Protein AF-A0A7Y2WVM3-F1 (afdb_monomer_lite)

Foldseek 3Di:
DDLVVLLVQLLVCVVVVVVVSVVVSLVVCVVPDDVVVSVVSVVVSVVVVVVVVPDPPVPDDD

Sequence (62 aa):
MSTSELIAALSIAMVCNDMPSVSRTLNALDTRMAPEKIGALLVRLDEMRGRRGSGPRGVQAA

Radius of gyration: 13.93 Å; chains: 1; bounding box: 23×20×49 Å

pLDDT: mean 73.26, std 14.9, range [36.69, 87.19]

Secondary structure (DSSP, 8-state):
--HHHHHHHHHHHHHTT-HHHHHHHHHHHHTTS-HHHHHHHHHHHHHHHHHHHTSS--S---

Structure (mmCIF, N/CA/C/O backbone):
data_AF-A0A7Y2WVM3-F1
#
_entry.id   AF-A0A7Y2WVM3-F1
#
loop_
_atom_site.group_PDB
_atom_site.id
_atom_site.type_symbol
_atom_site.label_atom_id
_atom_site.label_alt_id
_atom_site.label_comp_id
_atom_site.label_asym_id
_atom_site.label_entity_id
_atom_site.label_seq_id
_atom_site.pdbx_PDB_ins_code
_atom_site.Cartn_x
_atom_site.Cartn_y
_atom_site.Cartn_z
_atom_site.occupancy
_atom_site.B_iso_or_equiv
_atom_site.auth_seq_id
_atom_site.auth_comp_id
_atom_site.auth_asym_id
_atom_site.auth_atom_id
_atom_site.pdbx_PDB_model_num
ATOM 1 N N . MET A 1 1 ? 8.114 2.813 15.615 1.00 63.84 1 MET A N 1
AT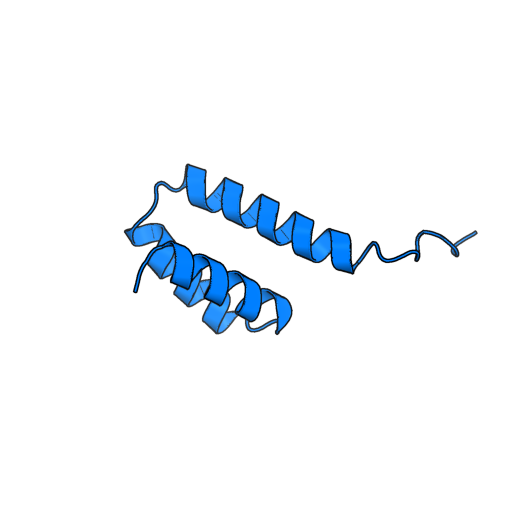OM 2 C CA . MET A 1 1 ? 7.943 2.878 14.155 1.00 63.84 1 MET A CA 1
ATOM 3 C C . MET A 1 1 ? 6.712 3.711 13.839 1.00 63.84 1 MET A C 1
ATOM 5 O O . MET A 1 1 ? 5.620 3.326 14.250 1.00 63.84 1 MET A O 1
ATOM 9 N N . SER A 1 2 ? 6.884 4.862 13.206 1.00 81.50 2 SER A N 1
ATOM 10 C CA . SER A 1 2 ? 5.823 5.798 12.816 1.00 81.50 2 SER A CA 1
ATOM 11 C C . SER A 1 2 ? 5.297 5.475 11.416 1.00 81.50 2 SER A C 1
ATOM 13 O O . SER A 1 2 ? 5.969 4.815 10.625 1.00 81.50 2 SER A O 1
ATOM 15 N N . THR A 1 3 ? 4.094 5.937 11.074 1.00 80.06 3 THR A N 1
ATOM 16 C CA . THR A 1 3 ? 3.479 5.695 9.755 1.00 80.06 3 THR A CA 1
ATOM 17 C C . THR A 1 3 ? 4.345 6.224 8.609 1.00 80.06 3 THR A C 1
ATOM 19 O O . THR A 1 3 ? 4.454 5.592 7.566 1.00 80.06 3 THR A O 1
ATOM 22 N N . SER A 1 4 ? 5.039 7.339 8.832 1.00 79.75 4 SER A N 1
ATOM 23 C CA . SER A 1 4 ? 6.036 7.914 7.924 1.00 79.75 4 SER A CA 1
ATOM 24 C C . SER A 1 4 ? 7.234 6.990 7.664 1.00 79.75 4 SER A C 1
ATOM 26 O O . SER A 1 4 ? 7.685 6.895 6.525 1.00 79.75 4 SER A O 1
ATOM 28 N N . GLU A 1 5 ? 7.718 6.263 8.674 1.00 84.62 5 GLU A N 1
ATOM 29 C CA . GLU A 1 5 ? 8.808 5.288 8.505 1.00 84.62 5 GLU A CA 1
ATOM 30 C C . GLU A 1 5 ? 8.351 4.070 7.693 1.00 84.62 5 GLU A C 1
ATOM 32 O O . GLU A 1 5 ? 9.094 3.587 6.841 1.00 84.62 5 GLU A O 1
ATOM 37 N N . LEU A 1 6 ? 7.110 3.607 7.896 1.00 84.25 6 LEU A N 1
ATOM 38 C CA . LEU A 1 6 ? 6.522 2.530 7.090 1.00 84.25 6 LEU A CA 1
ATOM 39 C C . LEU A 1 6 ? 6.378 2.942 5.617 1.00 84.25 6 LEU A C 1
ATOM 41 O O . LEU A 1 6 ? 6.714 2.166 4.731 1.00 84.25 6 LEU A O 1
ATOM 45 N N . ILE A 1 7 ? 5.944 4.172 5.333 1.00 83.00 7 ILE A N 1
ATOM 46 C CA . ILE A 1 7 ? 5.828 4.681 3.954 1.00 83.00 7 ILE A CA 1
ATOM 47 C C . ILE A 1 7 ? 7.203 4.748 3.266 1.00 83.00 7 ILE A C 1
ATOM 49 O O . ILE A 1 7 ? 7.334 4.388 2.091 1.00 83.00 7 ILE A O 1
ATOM 53 N N . ALA A 1 8 ? 8.238 5.177 3.993 1.00 84.19 8 ALA A N 1
ATOM 54 C CA . ALA A 1 8 ? 9.605 5.196 3.483 1.00 84.19 8 ALA A CA 1
ATOM 55 C C . ALA A 1 8 ? 10.125 3.774 3.205 1.00 84.19 8 ALA A C 1
ATOM 57 O O . ALA A 1 8 ? 10.649 3.516 2.121 1.00 84.19 8 ALA A O 1
ATOM 58 N N . ALA A 1 9 ? 9.909 2.837 4.133 1.00 86.12 9 ALA A N 1
ATOM 59 C CA . ALA A 1 9 ? 10.274 1.432 3.960 1.00 86.12 9 ALA A CA 1
ATOM 60 C C . ALA A 1 9 ? 9.549 0.789 2.765 1.00 86.12 9 ALA A C 1
ATOM 62 O O . ALA A 1 9 ? 10.176 0.090 1.972 1.00 86.12 9 ALA A O 1
ATOM 63 N N . LEU A 1 10 ? 8.259 1.087 2.581 1.00 85.00 10 LEU A N 1
ATOM 64 C CA . LEU A 1 10 ? 7.460 0.606 1.453 1.00 85.00 10 LEU A CA 1
ATOM 65 C C . LEU A 1 10 ? 7.997 1.132 0.116 1.00 85.00 10 LEU A C 1
ATOM 67 O O . LEU A 1 10 ? 8.143 0.369 -0.836 1.00 85.00 10 LEU A O 1
ATOM 71 N N . SER A 1 11 ? 8.349 2.421 0.060 1.00 82.81 11 SER A N 1
ATOM 72 C CA . SER A 1 11 ? 8.953 3.043 -1.125 1.00 82.81 11 SER A CA 1
ATOM 73 C C . SER A 1 11 ? 10.270 2.367 -1.508 1.00 82.81 11 SER A C 1
ATOM 75 O O . SER A 1 11 ? 10.483 2.053 -2.677 1.00 82.81 11 SER A O 1
ATOM 77 N N . ILE A 1 12 ? 11.137 2.098 -0.527 1.00 86.25 12 ILE A N 1
ATOM 78 C CA . ILE A 1 12 ? 12.415 1.407 -0.743 1.00 86.25 12 ILE A CA 1
ATOM 79 C C . ILE A 1 12 ? 12.173 -0.032 -1.212 1.00 86.25 12 ILE A C 1
ATOM 81 O O . ILE A 1 12 ? 12.740 -0.443 -2.222 1.00 86.25 12 ILE A O 1
ATOM 85 N N . ALA A 1 13 ? 11.296 -0.775 -0.532 1.00 85.94 13 ALA A N 1
ATOM 86 C CA . ALA A 1 13 ? 10.988 -2.163 -0.864 1.00 85.94 13 ALA A CA 1
ATOM 87 C C . ALA A 1 13 ? 10.453 -2.305 -2.298 1.00 85.94 13 ALA A C 1
ATOM 89 O O . ALA A 1 13 ? 10.903 -3.173 -3.041 1.00 85.94 13 ALA A O 1
ATOM 90 N N . MET A 1 14 ? 9.563 -1.411 -2.736 1.00 81.56 14 MET A N 1
ATOM 91 C CA . MET A 1 14 ? 9.083 -1.410 -4.120 1.00 81.56 14 MET A CA 1
ATOM 92 C C . MET A 1 14 ? 10.174 -1.052 -5.137 1.00 81.56 14 MET A C 1
ATOM 94 O O . MET A 1 14 ? 10.209 -1.640 -6.216 1.00 81.56 14 MET A O 1
ATOM 98 N N . VAL A 1 15 ? 11.057 -0.095 -4.825 1.00 82.25 15 VAL A N 1
ATOM 99 C CA . VAL A 1 15 ? 12.182 0.277 -5.705 1.00 82.25 15 VAL A CA 1
ATOM 100 C C . VAL A 1 15 ? 13.163 -0.885 -5.858 1.00 82.25 15 VAL A C 1
ATOM 102 O O . VAL A 1 15 ? 13.641 -1.139 -6.960 1.00 82.25 15 VAL A O 1
ATOM 105 N N . CYS A 1 16 ? 13.426 -1.616 -4.776 1.00 82.56 16 CYS A N 1
ATOM 106 C CA . CYS A 1 16 ? 14.264 -2.813 -4.771 1.00 82.56 16 CYS A CA 1
ATOM 107 C C . CYS A 1 16 ? 13.551 -4.064 -5.313 1.00 82.56 16 CYS A C 1
ATOM 109 O O . CYS A 1 16 ? 14.163 -5.126 -5.368 1.00 82.56 16 CYS A O 1
ATOM 111 N N . ASN A 1 17 ? 12.280 -3.950 -5.715 1.00 80.75 17 ASN A N 1
ATOM 112 C CA . ASN A 1 17 ? 11.430 -5.062 -6.141 1.00 80.75 17 ASN A CA 1
ATOM 113 C C . ASN A 1 17 ? 11.288 -6.180 -5.079 1.00 80.75 17 ASN A C 1
ATOM 115 O O . ASN A 1 17 ? 11.024 -7.336 -5.412 1.00 80.75 17 ASN A O 1
ATOM 119 N N . ASP A 1 18 ? 11.432 -5.836 -3.796 1.00 85.94 18 ASP A N 1
ATOM 120 C CA . ASP A 1 18 ? 11.328 -6.754 -2.661 1.00 85.94 18 ASP A CA 1
ATOM 121 C C . ASP A 1 18 ? 9.866 -6.904 -2.213 1.00 85.94 18 ASP A C 1
ATOM 123 O O . ASP A 1 18 ? 9.394 -6.317 -1.234 1.00 85.94 18 ASP A O 1
ATOM 127 N N . MET A 1 19 ? 9.118 -7.699 -2.977 1.00 80.31 19 MET A N 1
ATOM 128 C CA . MET A 1 19 ? 7.695 -7.970 -2.736 1.00 80.31 19 MET A CA 1
ATOM 129 C C . MET A 1 19 ? 7.363 -8.513 -1.327 1.00 80.31 19 MET A C 1
ATOM 131 O O . MET A 1 19 ? 6.319 -8.128 -0.788 1.00 80.31 19 MET A O 1
ATOM 135 N N . PRO A 1 20 ? 8.209 -9.340 -0.671 1.00 87.19 20 PRO A N 1
ATOM 136 C CA . PRO A 1 20 ? 7.969 -9.767 0.709 1.00 87.19 20 PRO A CA 1
ATOM 137 C C . PRO A 1 20 ? 7.947 -8.597 1.700 1.00 87.19 20 PRO A C 1
ATOM 139 O O . PRO A 1 20 ? 7.056 -8.525 2.554 1.00 87.19 20 PRO A O 1
ATOM 142 N N . SER A 1 21 ? 8.887 -7.653 1.581 1.00 84.44 21 SER A N 1
ATOM 143 C CA . SER A 1 21 ? 8.920 -6.461 2.436 1.00 84.44 21 SER A CA 1
ATOM 144 C C . SER A 1 21 ? 7.778 -5.500 2.122 1.00 84.44 21 SER A C 1
ATOM 146 O O . SER A 1 21 ? 7.197 -4.930 3.048 1.00 84.44 21 SER A O 1
ATOM 148 N N . VAL A 1 22 ? 7.395 -5.366 0.847 1.00 84.69 22 VAL A N 1
ATOM 149 C CA . VAL A 1 22 ? 6.203 -4.604 0.432 1.00 84.69 22 VAL A CA 1
ATOM 150 C C . VAL A 1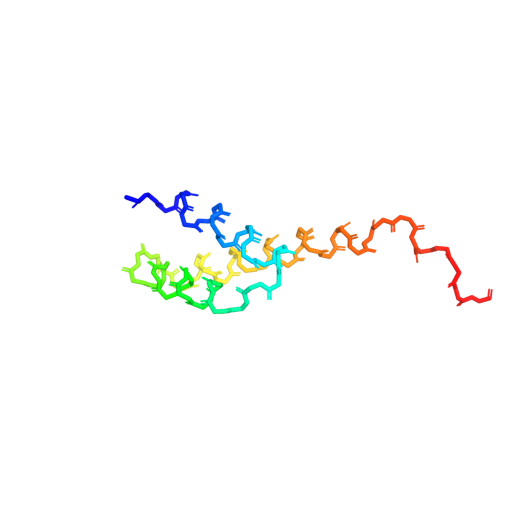 22 ? 4.954 -5.144 1.130 1.00 84.69 22 VAL A C 1
ATOM 152 O O . VAL A 1 22 ? 4.245 -4.386 1.789 1.00 84.69 22 VAL A O 1
ATOM 155 N N . SER A 1 23 ? 4.720 -6.458 1.068 1.00 83.50 23 SER A N 1
ATOM 156 C CA . SER A 1 23 ? 3.549 -7.099 1.678 1.00 83.50 23 SER A CA 1
ATOM 157 C C . SER A 1 23 ? 3.520 -6.946 3.206 1.00 83.50 23 SER A C 1
ATOM 159 O O . SER A 1 23 ? 2.495 -6.553 3.765 1.00 83.50 23 SER A O 1
ATOM 161 N N . ARG A 1 24 ? 4.653 -7.146 3.897 1.00 86.38 24 ARG A N 1
ATOM 162 C CA . ARG A 1 24 ? 4.744 -6.915 5.354 1.00 86.38 24 ARG A CA 1
ATOM 163 C C . ARG A 1 24 ? 4.460 -5.465 5.738 1.00 86.38 24 ARG A C 1
ATOM 165 O O . ARG A 1 24 ? 3.770 -5.216 6.724 1.00 86.38 24 ARG A O 1
ATOM 172 N N . THR A 1 25 ? 4.992 -4.517 4.972 1.00 86.19 25 THR A N 1
ATOM 173 C CA . THR A 1 25 ? 4.845 -3.085 5.259 1.00 86.19 25 THR A CA 1
ATOM 174 C C . THR A 1 25 ? 3.420 -2.608 4.984 1.00 86.19 25 THR A C 1
ATOM 176 O O . THR A 1 25 ? 2.884 -1.823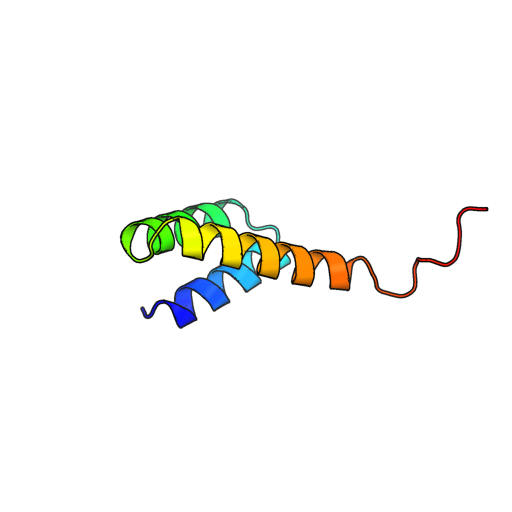 5.763 1.00 86.19 25 THR A O 1
ATOM 179 N N . LEU A 1 26 ? 2.774 -3.132 3.936 1.00 82.69 26 LEU A N 1
ATOM 180 C CA . LEU A 1 26 ? 1.355 -2.898 3.664 1.00 82.69 26 LEU A CA 1
ATOM 181 C C . LEU A 1 26 ? 0.462 -3.474 4.760 1.00 82.69 26 LEU A C 1
ATOM 183 O O . LEU A 1 26 ? -0.431 -2.776 5.217 1.00 82.69 26 LEU A O 1
ATOM 187 N N . ASN A 1 27 ? 0.742 -4.685 5.245 1.00 85.00 27 ASN A N 1
ATOM 188 C CA . ASN A 1 27 ? -0.011 -5.275 6.352 1.00 85.00 27 ASN A CA 1
ATOM 189 C C . ASN A 1 27 ? 0.119 -4.443 7.643 1.00 85.00 27 ASN A C 1
ATOM 191 O O . ASN A 1 27 ? -0.858 -4.205 8.344 1.00 85.00 27 ASN A O 1
ATOM 195 N N . ALA A 1 28 ? 1.320 -3.930 7.933 1.00 85.31 28 ALA A N 1
ATOM 196 C CA . ALA A 1 28 ? 1.543 -3.033 9.068 1.00 85.31 28 ALA A CA 1
ATOM 197 C C . ALA A 1 28 ? 0.863 -1.658 8.901 1.00 85.31 28 ALA A C 1
ATOM 199 O O . ALA A 1 28 ? 0.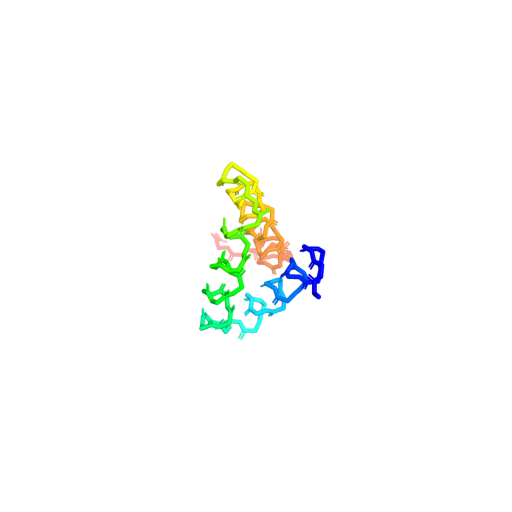515 -1.017 9.896 1.00 85.31 28 ALA A O 1
ATOM 200 N N . LEU A 1 29 ? 0.690 -1.189 7.659 1.00 82.25 29 LEU A N 1
ATOM 201 C CA . LEU A 1 29 ? -0.087 0.010 7.337 1.00 82.25 29 LEU A CA 1
ATOM 202 C C . LEU A 1 29 ? -1.594 -0.246 7.460 1.00 82.25 29 LEU A C 1
ATOM 204 O O . LEU A 1 29 ? -2.281 0.615 7.997 1.00 82.25 29 LEU A O 1
ATOM 208 N N . ASP A 1 30 ? -2.083 -1.420 7.058 1.00 81.50 30 ASP A N 1
ATOM 209 C CA . ASP A 1 30 ? -3.487 -1.847 7.184 1.00 81.50 30 ASP A CA 1
ATOM 210 C C . ASP A 1 30 ? -3.975 -1.825 8.632 1.00 81.50 30 ASP A C 1
ATOM 212 O O . ASP A 1 30 ? -5.024 -1.269 8.941 1.00 81.50 30 ASP A O 1
ATOM 216 N N . THR A 1 31 ? -3.135 -2.265 9.571 1.00 80.38 31 THR A N 1
ATOM 217 C CA . THR A 1 31 ? -3.485 -2.228 11.000 1.00 80.38 31 THR A CA 1
ATOM 218 C C . THR A 1 31 ? -3.529 -0.810 11.592 1.00 80.38 31 THR A C 1
ATOM 220 O O . THR A 1 31 ? -3.924 -0.634 12.744 1.00 80.38 31 THR A O 1
ATOM 223 N N . ARG A 1 32 ? -3.055 0.209 10.862 1.00 78.19 32 ARG A N 1
ATOM 224 C CA . ARG A 1 32 ? -2.782 1.562 11.390 1.00 78.19 32 ARG A CA 1
ATOM 225 C C . ARG A 1 32 ? -3.413 2.696 10.590 1.00 78.19 32 ARG A C 1
ATOM 227 O O . ARG A 1 32 ? -3.440 3.831 11.068 1.00 78.19 32 ARG A O 1
ATOM 234 N N . MET A 1 33 ? -3.877 2.429 9.378 1.00 74.94 33 MET A N 1
ATOM 235 C CA . MET A 1 33 ? -4.477 3.400 8.475 1.00 74.94 33 MET A CA 1
ATOM 236 C C . MET A 1 33 ? -5.790 2.858 7.932 1.00 74.94 33 MET A C 1
ATOM 238 O O . MET A 1 33 ? -5.920 1.675 7.655 1.00 74.94 33 MET A O 1
ATOM 242 N N . ALA A 1 34 ? -6.749 3.759 7.722 1.00 79.00 34 ALA A N 1
ATOM 243 C CA . ALA A 1 34 ? -7.948 3.422 6.974 1.00 79.00 34 ALA A CA 1
ATOM 244 C C . ALA A 1 34 ? -7.565 2.938 5.558 1.00 79.00 34 ALA A C 1
ATOM 246 O O . ALA A 1 34 ? -6.673 3.538 4.940 1.00 79.00 34 ALA A O 1
ATOM 247 N N . PRO A 1 35 ? -8.249 1.917 5.018 1.00 70.81 35 PRO A N 1
ATOM 248 C CA . PRO A 1 35 ? -7.937 1.330 3.713 1.00 70.81 35 PRO A CA 1
ATOM 249 C C . PRO A 1 35 ? -7.942 2.358 2.568 1.00 70.81 35 PRO A C 1
ATOM 251 O O . PRO A 1 35 ? -7.142 2.261 1.638 1.00 70.81 35 PRO A O 1
ATOM 254 N N . GLU A 1 36 ? -8.749 3.418 2.673 1.00 76.62 36 GLU A N 1
ATOM 255 C CA . GLU A 1 36 ? -8.786 4.533 1.711 1.00 76.62 36 GLU A CA 1
ATOM 256 C C . GLU A 1 36 ? -7.424 5.238 1.581 1.00 76.62 36 GLU A C 1
ATOM 258 O O . GLU A 1 36 ? -6.991 5.608 0.488 1.00 76.62 36 GLU A O 1
ATOM 263 N N . LYS A 1 37 ? -6.710 5.399 2.704 1.00 77.50 37 LYS A N 1
ATOM 264 C CA . LYS A 1 37 ? -5.390 6.043 2.735 1.00 77.50 37 LYS A CA 1
ATOM 265 C C . LYS A 1 37 ? -4.313 5.139 2.148 1.00 77.50 37 LYS A C 1
ATOM 267 O O . LYS A 1 37 ? -3.365 5.647 1.557 1.00 77.50 37 LYS A O 1
ATOM 272 N N . ILE A 1 38 ? -4.469 3.823 2.279 1.00 76.75 38 ILE A N 1
ATOM 273 C CA . ILE A 1 38 ? -3.555 2.825 1.709 1.00 76.75 38 ILE A CA 1
ATOM 274 C C . ILE A 1 38 ? -3.691 2.808 0.190 1.00 76.75 38 ILE A C 1
ATOM 276 O O . ILE A 1 38 ? -2.679 2.856 -0.504 1.00 76.75 38 ILE A O 1
ATOM 280 N N . GLY A 1 39 ? -4.923 2.851 -0.328 1.00 76.50 39 GLY A N 1
ATOM 281 C CA . GLY A 1 39 ? -5.180 2.988 -1.762 1.00 76.50 39 GLY A CA 1
ATOM 282 C C . GLY A 1 39 ? -4.534 4.245 -2.353 1.00 76.50 39 GLY A C 1
ATOM 283 O O . GLY A 1 39 ? -3.777 4.158 -3.317 1.00 76.50 39 GLY A O 1
ATOM 284 N N . ALA A 1 40 ? -4.740 5.409 -1.728 1.00 78.31 40 ALA A N 1
ATOM 285 C CA . ALA A 1 40 ? -4.114 6.660 -2.168 1.00 78.31 40 ALA A CA 1
ATOM 286 C C . ALA A 1 40 ? -2.573 6.619 -2.102 1.00 78.31 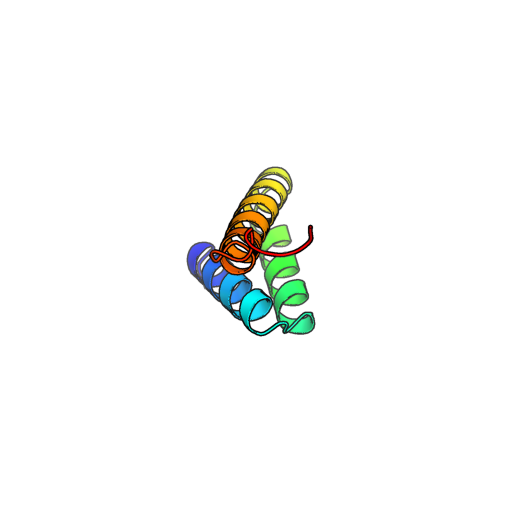40 ALA A C 1
ATOM 288 O O . ALA A 1 40 ? -1.889 7.202 -2.948 1.00 78.31 40 ALA A O 1
ATOM 289 N N . LEU A 1 41 ? -2.016 5.925 -1.104 1.00 77.94 41 LEU A N 1
ATOM 290 C CA . LEU A 1 41 ? -0.576 5.736 -0.968 1.00 77.94 41 LEU A CA 1
ATOM 291 C C . LEU A 1 41 ? -0.021 4.861 -2.095 1.00 77.94 41 LEU A C 1
ATOM 293 O O . LEU A 1 41 ? 0.978 5.236 -2.700 1.00 77.94 41 LEU A O 1
ATOM 297 N N . LEU A 1 42 ? -0.680 3.738 -2.396 1.00 77.25 42 LEU A N 1
ATOM 298 C CA . LEU A 1 42 ? -0.315 2.831 -3.484 1.00 77.25 42 LEU A CA 1
ATOM 299 C C . LEU A 1 42 ? -0.353 3.529 -4.846 1.00 77.25 42 LEU A C 1
ATOM 301 O O . LEU A 1 42 ? 0.575 3.356 -5.62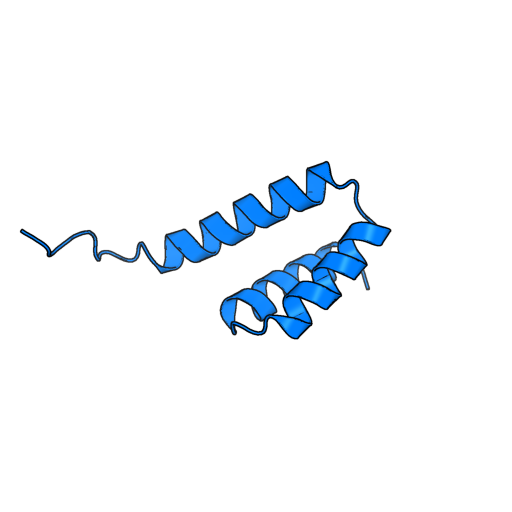7 1.00 77.25 42 LEU A O 1
ATOM 305 N N . VAL A 1 43 ? -1.357 4.375 -5.103 1.00 81.38 43 VAL A N 1
ATOM 306 C CA . VAL A 1 43 ? -1.431 5.175 -6.338 1.00 81.38 43 VAL A CA 1
ATOM 307 C C . VAL A 1 43 ? -0.247 6.138 -6.445 1.00 81.38 43 VAL A C 1
ATOM 309 O O . VAL A 1 43 ? 0.437 6.151 -7.461 1.00 81.38 43 VAL A O 1
ATOM 312 N N . ARG A 1 44 ? 0.075 6.894 -5.386 1.00 79.12 44 ARG A N 1
ATOM 313 C CA . ARG A 1 44 ? 1.260 7.780 -5.378 1.00 79.12 44 ARG A CA 1
ATOM 314 C C . ARG A 1 44 ? 2.568 7.017 -5.568 1.00 79.12 44 ARG A C 1
ATOM 316 O O . ARG A 1 44 ? 3.506 7.509 -6.189 1.00 79.12 44 ARG A O 1
ATOM 323 N N . LEU A 1 45 ? 2.648 5.833 -4.982 1.00 74.38 45 LEU A N 1
ATOM 324 C CA . LEU A 1 45 ? 3.787 4.933 -5.066 1.00 74.38 45 LEU A CA 1
ATOM 325 C C . LEU A 1 45 ? 3.977 4.394 -6.489 1.00 74.38 45 LEU A C 1
ATOM 327 O O . LEU A 1 45 ? 5.102 4.396 -6.997 1.00 74.38 45 LEU A O 1
ATOM 331 N N . ASP A 1 46 ? 2.883 4.023 -7.149 1.00 75.75 46 ASP A N 1
ATOM 332 C CA . ASP A 1 46 ? 2.872 3.634 -8.555 1.00 75.75 46 ASP A CA 1
ATOM 333 C C . ASP A 1 46 ? 3.197 4.819 -9.475 1.00 75.75 46 ASP A C 1
ATOM 335 O O . ASP A 1 46 ? 4.046 4.683 -10.346 1.00 75.75 46 ASP A O 1
ATOM 339 N N . GLU A 1 47 ? 2.676 6.023 -9.214 1.00 76.12 47 GLU A N 1
ATOM 340 C CA . GLU A 1 47 ? 3.064 7.245 -9.935 1.00 76.12 47 GLU A CA 1
ATOM 341 C C . GLU A 1 47 ? 4.569 7.534 -9.819 1.00 76.12 47 GLU A C 1
ATOM 343 O O . GLU A 1 47 ? 5.212 7.914 -10.800 1.00 76.12 47 GLU A O 1
ATOM 348 N N . MET A 1 48 ? 5.168 7.344 -8.638 1.00 69.75 48 MET A N 1
ATOM 349 C CA . MET A 1 48 ? 6.615 7.507 -8.444 1.00 69.75 48 MET A CA 1
ATOM 350 C C . MET A 1 48 ? 7.426 6.449 -9.202 1.00 69.75 48 MET A C 1
ATOM 352 O O . MET A 1 48 ? 8.498 6.759 -9.732 1.00 69.75 48 MET A O 1
ATOM 356 N N . ARG A 1 49 ? 6.920 5.214 -9.288 1.00 69.31 49 ARG A N 1
ATOM 357 C CA . ARG A 1 49 ? 7.523 4.135 -10.081 1.00 69.31 49 ARG A CA 1
ATOM 358 C C . ARG A 1 49 ? 7.376 4.401 -11.582 1.00 69.31 49 ARG A C 1
ATOM 360 O O . ARG A 1 49 ? 8.358 4.313 -12.317 1.00 69.31 49 ARG A O 1
ATOM 367 N N . GLY A 1 50 ? 6.187 4.804 -12.016 1.00 63.62 50 GLY A N 1
ATOM 368 C CA . GLY A 1 50 ? 5.843 5.177 -13.383 1.00 63.62 50 GLY A CA 1
ATOM 369 C C . GLY A 1 50 ? 6.658 6.366 -13.875 1.00 63.62 50 GLY A C 1
ATOM 370 O O . GLY A 1 50 ? 7.216 6.301 -14.962 1.00 63.62 50 GLY A O 1
ATOM 371 N N . ARG A 1 51 ? 6.877 7.400 -13.049 1.00 55.09 51 ARG A N 1
ATOM 372 C CA . ARG A 1 51 ? 7.785 8.512 -13.392 1.00 55.09 51 ARG A CA 1
ATOM 373 C C . ARG A 1 51 ? 9.241 8.087 -13.577 1.00 55.09 51 ARG A C 1
ATOM 375 O O . ARG A 1 51 ? 9.951 8.738 -14.335 1.00 55.09 51 ARG A O 1
ATOM 382 N N . ARG A 1 52 ? 9.702 7.014 -12.924 1.00 51.78 52 ARG A N 1
ATOM 383 C CA . ARG A 1 52 ? 11.035 6.440 -13.188 1.00 51.78 52 ARG A CA 1
ATOM 384 C C . ARG A 1 52 ? 11.076 5.589 -14.464 1.00 51.78 52 ARG A C 1
ATOM 386 O O . ARG A 1 52 ? 12.145 5.471 -15.053 1.00 51.78 52 ARG A O 1
ATOM 393 N N . GLY A 1 53 ? 9.940 5.050 -14.915 1.00 45.44 53 GLY A N 1
ATOM 394 C CA . GLY A 1 53 ? 9.774 4.489 -16.266 1.00 45.44 53 GLY A CA 1
ATOM 395 C C . GLY A 1 53 ? 9.682 5.571 -17.349 1.00 45.44 53 GLY A C 1
ATOM 396 O O . GLY A 1 53 ? 10.183 5.386 -18.455 1.00 45.44 53 GLY A O 1
ATOM 397 N N . SER A 1 54 ? 9.146 6.736 -16.987 1.00 44.94 54 SER A N 1
ATOM 398 C CA . SER A 1 54 ? 9.073 7.957 -17.794 1.00 44.94 54 SER A CA 1
ATOM 399 C C . SER A 1 54 ? 10.285 8.876 -17.590 1.00 44.94 54 SER A C 1
ATOM 401 O O . SER A 1 54 ? 10.155 10.099 -17.541 1.00 44.94 54 SER A O 1
ATOM 403 N N . GLY A 1 55 ? 11.493 8.303 -17.541 1.00 42.16 55 GLY A N 1
ATOM 404 C CA . GLY A 1 55 ? 12.622 8.994 -18.174 1.00 42.16 55 GLY A CA 1
ATOM 405 C C . GLY A 1 55 ? 12.297 9.208 -19.665 1.00 42.16 55 GLY A C 1
ATOM 406 O O . GLY A 1 55 ? 11.351 8.594 -20.153 1.00 42.16 55 GLY A O 1
ATOM 407 N N . PRO A 1 56 ? 13.017 10.055 -20.417 1.00 44.06 56 PRO A N 1
ATOM 408 C CA . PRO A 1 56 ? 12.717 10.365 -21.822 1.00 44.06 56 PRO A CA 1
ATOM 409 C C . PRO A 1 56 ? 12.919 9.151 -22.757 1.00 44.06 56 PRO A C 1
ATOM 411 O O . PRO A 1 56 ? 13.814 9.112 -23.590 1.00 44.06 56 PRO A O 1
ATOM 414 N N . ARG A 1 57 ? 12.067 8.136 -22.621 1.00 44.28 57 ARG A N 1
ATOM 415 C CA . ARG A 1 57 ? 11.884 6.981 -23.501 1.00 44.28 57 ARG A CA 1
ATOM 416 C C . ARG A 1 57 ? 10.480 6.974 -24.111 1.00 44.28 57 ARG A C 1
ATOM 418 O O . ARG A 1 57 ? 10.009 5.956 -24.591 1.00 44.28 57 ARG A O 1
ATOM 425 N N . GLY A 1 58 ? 9.861 8.155 -24.165 1.00 39.59 58 GLY A N 1
ATOM 426 C CA . GLY A 1 58 ? 8.857 8.510 -25.170 1.00 39.59 58 GLY A CA 1
ATOM 427 C C . GLY A 1 58 ? 9.474 8.926 -26.515 1.00 39.59 58 GLY A C 1
ATOM 428 O O . GLY A 1 58 ? 8.793 9.547 -27.321 1.00 39.59 58 GLY A O 1
ATOM 429 N N . VAL A 1 59 ? 10.754 8.620 -26.762 1.00 49.12 59 VAL A N 1
ATOM 430 C CA . VAL A 1 59 ? 11.341 8.597 -28.105 1.00 49.12 59 VAL A CA 1
ATOM 431 C C . VAL A 1 59 ? 11.761 7.162 -28.401 1.00 49.12 59 VAL A C 1
ATOM 433 O O . VAL A 1 59 ? 12.620 6.614 -27.713 1.00 49.12 59 VAL A O 1
ATOM 436 N N . GLN A 1 60 ? 11.153 6.629 -29.462 1.00 46.00 60 GLN A N 1
ATOM 437 C CA . GLN A 1 60 ? 11.452 5.397 -30.197 1.00 46.00 60 GLN A CA 1
ATOM 438 C C . GLN A 1 60 ? 10.517 4.203 -29.944 1.00 46.00 60 GLN A C 1
ATOM 440 O O . GLN A 1 60 ? 10.832 3.274 -29.208 1.00 46.00 60 GLN A O 1
ATOM 445 N N . ALA A 1 61 ? 9.390 4.230 -30.663 1.00 39.78 61 ALA A N 1
ATOM 446 C CA . ALA A 1 61 ? 8.889 3.097 -31.446 1.00 39.78 61 ALA A CA 1
ATOM 447 C C . ALA A 1 61 ? 7.882 3.609 -32.502 1.00 39.78 61 ALA A C 1
ATOM 449 O O . ALA A 1 61 ? 6.673 3.452 -32.346 1.00 39.78 61 ALA A O 1
ATOM 450 N N . ALA A 1 62 ? 8.398 4.276 -33.539 1.00 36.69 62 ALA A N 1
ATOM 451 C CA . ALA A 1 62 ? 7.806 4.416 -34.871 1.00 36.69 62 ALA A CA 1
ATOM 452 C C . ALA A 1 62 ? 8.954 4.615 -35.867 1.00 36.69 62 ALA A C 1
ATOM 454 O O . ALA A 1 62 ? 9.884 5.380 -35.510 1.00 36.69 62 ALA A O 1
#